Protein AF-A0A530HCX0-F1 (afdb_monomer)

pLDDT: mean 78.07, std 17.29, range [39.12, 97.25]

Radius of gyration: 16.37 Å; Cα contacts (8 Å, |Δi|>4): 248; chains: 1; bounding box: 37×38×44 Å

Structure (mmCIF, N/CA/C/O backbone):
data_AF-A0A530HCX0-F1
#
_entry.id   AF-A0A530HCX0-F1
#
loop_
_atom_site.group_PDB
_atom_site.id
_atom_site.type_symbol
_atom_site.label_atom_id
_atom_site.label_alt_id
_atom_site.label_comp_id
_atom_site.label_asym_id
_atom_site.label_entity_id
_atom_site.label_seq_id
_atom_site.pdbx_PDB_ins_code
_atom_site.Cartn_x
_atom_site.Cartn_y
_atom_site.Cartn_z
_atom_site.occupancy
_atom_site.B_iso_or_equiv
_atom_site.auth_seq_id
_atom_site.auth_comp_id
_atom_site.auth_asym_id
_atom_site.auth_atom_id
_atom_site.pdbx_PDB_model_num
ATOM 1 N N . ALA A 1 1 ? 10.106 23.707 -3.730 1.00 49.25 1 ALA A N 1
ATOM 2 C CA . ALA A 1 1 ? 10.217 22.862 -2.523 1.00 49.25 1 ALA A CA 1
ATOM 3 C C . ALA A 1 1 ? 10.188 21.413 -2.983 1.00 49.25 1 ALA A C 1
ATOM 5 O O . ALA A 1 1 ? 9.459 21.145 -3.930 1.00 49.25 1 ALA A O 1
ATOM 6 N N . ASN A 1 2 ? 11.000 20.529 -2.398 1.00 67.69 2 ASN A N 1
ATOM 7 C CA . ASN A 1 2 ? 10.984 19.104 -2.742 1.00 67.69 2 ASN A CA 1
ATOM 8 C C . ASN A 1 2 ? 9.562 18.544 -2.501 1.00 67.69 2 ASN A C 1
ATOM 10 O O . ASN A 1 2 ? 8.967 18.855 -1.467 1.00 67.69 2 ASN A O 1
ATOM 14 N N . VAL A 1 3 ? 8.990 17.801 -3.454 1.00 61.84 3 VAL A N 1
ATOM 15 C CA . VAL A 1 3 ? 7.607 17.271 -3.373 1.00 61.84 3 VAL A CA 1
ATOM 16 C C . VAL A 1 3 ? 7.443 16.390 -2.131 1.00 61.84 3 VAL A C 1
ATOM 18 O O . VAL A 1 3 ? 6.447 16.489 -1.414 1.00 61.84 3 VAL A O 1
ATOM 21 N N . GLU A 1 4 ? 8.477 15.616 -1.808 1.00 63.97 4 GLU A N 1
ATOM 22 C CA . GLU A 1 4 ? 8.554 14.781 -0.605 1.00 63.97 4 GLU A CA 1
ATOM 23 C C . GLU A 1 4 ? 8.419 15.609 0.680 1.00 63.97 4 GLU A C 1
ATOM 25 O O . GLU A 1 4 ? 7.668 15.254 1.587 1.00 63.97 4 GLU A O 1
ATOM 30 N N . GLU A 1 5 ? 9.068 16.776 0.732 1.00 67.75 5 GLU A N 1
ATOM 31 C CA . GLU A 1 5 ? 9.008 17.680 1.882 1.00 67.75 5 GLU A CA 1
ATOM 32 C C . GLU A 1 5 ? 7.613 18.306 2.038 1.00 67.75 5 GLU A C 1
ATOM 34 O O . GLU A 1 5 ? 7.110 18.449 3.152 1.00 67.75 5 GLU A O 1
ATOM 39 N N . GLN A 1 6 ? 6.929 18.614 0.932 1.00 70.06 6 GLN A N 1
ATOM 40 C CA . GLN A 1 6 ? 5.544 19.096 0.981 1.00 70.06 6 GLN A CA 1
ATOM 41 C C . GLN A 1 6 ? 4.573 18.013 1.473 1.00 70.06 6 GLN A C 1
ATOM 43 O O . GLN A 1 6 ? 3.689 18.304 2.285 1.00 70.06 6 GLN A O 1
ATOM 48 N N . HIS A 1 7 ? 4.736 16.765 1.022 1.00 69.88 7 HIS A N 1
ATOM 49 C CA . HIS A 1 7 ? 3.947 15.632 1.512 1.00 69.88 7 HIS A CA 1
ATOM 50 C C . HIS A 1 7 ? 4.191 15.383 2.998 1.00 69.88 7 HIS A C 1
ATOM 52 O O . HIS A 1 7 ? 3.233 15.298 3.767 1.00 69.88 7 HIS A O 1
ATOM 58 N N . ARG A 1 8 ? 5.454 15.395 3.431 1.00 70.31 8 ARG A N 1
ATOM 59 C CA . ARG A 1 8 ? 5.840 15.285 4.840 1.00 70.31 8 ARG A CA 1
ATOM 60 C C . ARG A 1 8 ? 5.142 16.332 5.702 1.00 70.31 8 ARG A C 1
ATOM 62 O O . ARG A 1 8 ? 4.542 15.990 6.719 1.00 70.31 8 ARG A O 1
ATOM 69 N N . GLN A 1 9 ? 5.182 17.598 5.290 1.00 71.62 9 GLN A N 1
ATOM 70 C CA . GLN A 1 9 ? 4.561 18.695 6.032 1.00 71.62 9 GLN A CA 1
ATOM 71 C C . GLN A 1 9 ? 3.038 18.553 6.103 1.00 71.62 9 GLN A C 1
ATOM 73 O O . GLN A 1 9 ? 2.461 18.720 7.178 1.00 71.62 9 GLN A O 1
ATOM 78 N N . ARG A 1 10 ? 2.377 18.176 5.001 1.00 75.88 10 ARG A N 1
ATOM 79 C CA . ARG A 1 10 ? 0.920 17.941 4.982 1.00 75.88 10 ARG A CA 1
ATOM 80 C C . ARG A 1 10 ? 0.523 16.771 5.877 1.00 75.88 10 ARG A C 1
ATOM 82 O O . ARG A 1 10 ? -0.413 16.906 6.665 1.00 75.88 10 ARG A O 1
ATOM 89 N N . CYS A 1 11 ? 1.248 15.659 5.807 1.00 75.19 11 CYS A N 1
ATOM 90 C CA . CYS A 1 11 ? 1.039 14.499 6.668 1.00 75.19 11 CYS A CA 1
ATOM 91 C C . CYS A 1 11 ? 1.273 14.852 8.143 1.00 75.19 11 CYS A C 1
ATOM 93 O O . CYS A 1 11 ? 0.446 14.526 8.993 1.00 75.19 11 CYS A O 1
ATOM 95 N N . ALA A 1 12 ? 2.343 15.587 8.450 1.00 70.69 12 ALA A N 1
ATOM 96 C CA . ALA A 1 12 ? 2.625 16.049 9.802 1.00 70.69 12 ALA A CA 1
ATOM 97 C C . ALA A 1 12 ? 1.511 16.956 10.337 1.00 70.69 12 ALA A C 1
ATOM 99 O O . ALA A 1 12 ? 1.088 16.770 11.468 1.00 70.69 12 ALA A O 1
ATOM 100 N N . VAL A 1 13 ? 0.992 17.901 9.551 1.00 73.38 13 VAL A N 1
ATOM 101 C CA . VAL A 1 13 ? -0.110 18.779 9.986 1.00 73.38 13 VAL A CA 1
ATOM 102 C C . VAL A 1 13 ? -1.413 17.997 10.172 1.00 73.38 13 VAL A C 1
ATOM 104 O O . VAL A 1 13 ? -2.098 18.183 11.174 1.00 73.38 13 VAL A O 1
ATOM 107 N N . THR A 1 14 ? -1.734 17.096 9.244 1.00 78.81 14 THR A N 1
ATOM 108 C CA . THR A 1 14 ? -3.004 16.350 9.243 1.00 78.81 14 THR A CA 1
ATOM 109 C C . THR A 1 14 ? -3.073 15.335 10.384 1.00 78.81 14 THR A C 1
ATOM 111 O O . THR A 1 14 ? -4.105 15.204 11.039 1.00 78.81 14 THR A O 1
ATOM 114 N N . PHE A 1 15 ? -1.966 14.641 10.659 1.00 78.19 15 PHE A N 1
ATOM 115 C CA . PHE A 1 15 ? -1.935 13.517 11.596 1.00 78.19 15 PHE A CA 1
ATOM 116 C C . PHE A 1 15 ? -1.259 13.838 12.942 1.00 78.19 15 PHE A C 1
ATOM 118 O O . PHE A 1 15 ? -1.178 12.964 13.797 1.00 78.19 15 PHE A O 1
ATOM 125 N N . ARG A 1 16 ? -0.790 15.068 13.218 1.00 66.75 16 ARG A N 1
ATOM 126 C CA . ARG A 1 16 ? -0.025 15.345 14.458 1.00 66.75 16 ARG A CA 1
ATOM 127 C C . ARG A 1 16 ? -0.732 15.191 15.808 1.00 66.75 16 ARG A C 1
ATOM 129 O O . ARG A 1 16 ? 0.003 14.960 16.764 1.00 66.75 16 ARG A O 1
ATOM 136 N N . PRO A 1 17 ? -2.067 15.262 15.980 1.00 73.56 17 PRO A N 1
ATOM 137 C CA . PRO A 1 17 ? -2.630 14.834 17.258 1.00 73.56 17 PRO A CA 1
ATOM 138 C C . PRO A 1 17 ? -2.733 13.301 17.362 1.00 73.56 17 PRO A C 1
ATOM 140 O O . PRO A 1 17 ? -2.887 12.794 18.470 1.00 73.56 17 PRO A O 1
ATOM 143 N N . ARG A 1 18 ? -2.690 12.563 16.238 1.00 84.00 18 ARG A N 1
ATOM 144 C CA . ARG A 1 18 ? -2.876 11.102 16.161 1.00 84.00 18 ARG A CA 1
ATOM 145 C C . ARG A 1 18 ? -2.138 10.519 14.941 1.00 84.00 18 ARG A C 1
ATOM 147 O O . ARG A 1 18 ? -2.745 10.442 13.869 1.00 84.00 18 ARG A O 1
ATOM 154 N N . PRO A 1 19 ? -0.851 10.145 15.068 1.00 86.75 19 PRO A N 1
ATOM 155 C CA . PRO A 1 19 ? -0.130 9.528 13.962 1.00 86.75 19 PRO A CA 1
ATOM 156 C C . PRO A 1 19 ? -0.791 8.194 13.566 1.00 86.75 19 PRO A C 1
ATOM 158 O O . PRO A 1 19 ? -1.436 7.561 14.411 1.00 86.75 19 PRO A O 1
ATOM 161 N N . PRO A 1 20 ? -0.642 7.750 12.306 1.00 90.00 20 PRO A N 1
ATOM 162 C CA . PRO A 1 20 ? -1.063 6.414 11.898 1.00 90.00 20 PRO A CA 1
ATOM 163 C C . PRO A 1 20 ? -0.375 5.334 12.741 1.00 90.00 20 PRO A C 1
ATOM 165 O O . PRO A 1 20 ? 0.718 5.548 13.257 1.00 90.00 20 PRO A O 1
ATOM 168 N N . SER A 1 21 ? -0.997 4.162 12.861 1.00 92.62 21 SER A N 1
ATOM 169 C CA . SER A 1 21 ? -0.410 2.992 13.536 1.00 92.62 21 SER A CA 1
ATOM 170 C C . SER A 1 21 ? 0.290 2.023 12.577 1.00 92.62 21 SER A C 1
ATOM 172 O O . SER A 1 21 ? 1.045 1.158 13.019 1.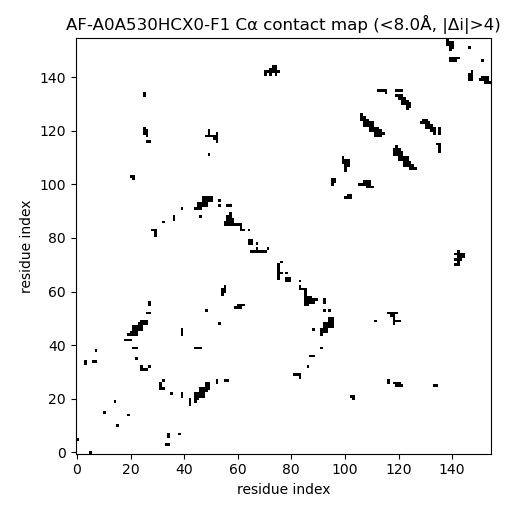00 92.62 21 SER A O 1
ATOM 174 N N . ALA A 1 22 ? 0.016 2.142 11.278 1.00 94.19 22 ALA A N 1
ATOM 175 C CA . ALA A 1 22 ? 0.559 1.322 10.204 1.00 94.19 22 ALA A CA 1
ATOM 176 C C . ALA A 1 22 ? 0.361 2.027 8.856 1.00 94.19 22 ALA A C 1
ATOM 178 O O . ALA A 1 22 ? -0.488 2.913 8.730 1.00 94.19 22 ALA A O 1
ATOM 179 N N . ILE A 1 23 ? 1.108 1.584 7.849 1.00 94.56 23 ILE A N 1
ATOM 180 C CA . ILE A 1 23 ? 0.873 1.910 6.440 1.00 94.56 23 ILE A CA 1
ATOM 181 C C . ILE A 1 23 ? 0.486 0.618 5.719 1.00 94.56 23 ILE A C 1
ATOM 183 O O . ILE A 1 23 ? 1.124 -0.411 5.929 1.00 94.56 23 ILE A O 1
ATOM 187 N N . ILE A 1 24 ? -0.553 0.664 4.884 1.00 95.88 24 ILE A N 1
ATOM 188 C CA . ILE A 1 24 ? -0.974 -0.455 4.032 1.00 95.88 24 ILE A CA 1
ATOM 189 C C . ILE A 1 24 ? -0.715 -0.053 2.582 1.00 95.88 24 ILE A C 1
ATOM 191 O O . ILE A 1 24 ? -1.265 0.948 2.125 1.00 95.88 24 ILE A O 1
ATOM 195 N N . LEU A 1 25 ? 0.122 -0.810 1.877 1.00 94.75 25 LEU A N 1
ATOM 196 C CA . LEU A 1 25 ? 0.391 -0.606 0.457 1.00 94.75 25 LEU A CA 1
ATOM 197 C C . LEU A 1 25 ? -0.574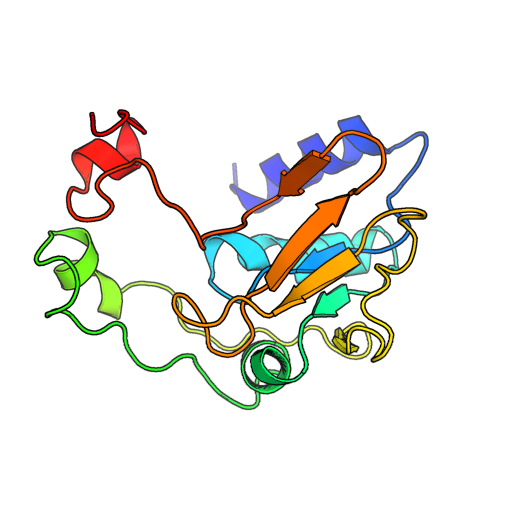 -1.440 -0.383 1.00 94.75 25 LEU A C 1
ATOM 199 O O . LEU A 1 25 ? -0.726 -2.638 -0.143 1.00 94.75 25 LEU A O 1
ATOM 203 N N . THR A 1 26 ? -1.207 -0.804 -1.372 1.00 94.25 26 THR A N 1
ATOM 204 C CA . THR A 1 26 ? -1.984 -1.518 -2.395 1.00 94.25 26 THR A CA 1
ATOM 205 C C . THR A 1 26 ? -1.065 -2.261 -3.357 1.00 94.25 26 THR A C 1
ATOM 207 O O . THR A 1 26 ? -1.374 -3.382 -3.736 1.00 94.25 26 THR A O 1
ATOM 210 N N . HIS A 1 27 ? 0.059 -1.642 -3.720 1.00 92.81 27 HIS A N 1
ATOM 211 C CA . HIS A 1 27 ? 1.145 -2.200 -4.524 1.00 92.81 27 HIS A CA 1
ATOM 212 C C . HIS A 1 27 ? 2.403 -1.314 -4.395 1.00 92.81 27 HIS A C 1
ATOM 214 O O . HIS A 1 27 ? 2.372 -0.289 -3.705 1.00 92.81 27 HIS A O 1
ATOM 220 N N . GLY A 1 28 ? 3.510 -1.719 -5.019 1.00 87.19 28 GLY A N 1
ATOM 221 C CA . GLY A 1 28 ? 4.829 -1.092 -4.888 1.00 87.19 28 GLY A CA 1
ATOM 222 C C . GLY A 1 28 ? 5.278 -0.137 -6.005 1.00 87.19 28 GLY A C 1
ATOM 223 O O . GLY A 1 28 ? 6.473 0.149 -6.079 1.00 87.19 28 GLY A O 1
ATOM 224 N N . HIS A 1 29 ? 4.394 0.366 -6.876 1.00 85.38 29 HIS A N 1
ATOM 225 C CA . HIS A 1 29 ? 4.799 1.342 -7.903 1.00 85.38 29 HIS A CA 1
ATOM 226 C C . HIS A 1 29 ? 5.184 2.701 -7.309 1.00 85.38 29 HIS A C 1
ATOM 228 O O . HIS A 1 29 ? 4.711 3.091 -6.241 1.00 85.38 29 HIS A O 1
ATOM 234 N N . PHE A 1 30 ? 6.061 3.423 -8.016 1.00 77.19 30 PHE A N 1
ATOM 235 C CA . PHE A 1 30 ? 6.794 4.605 -7.540 1.00 77.19 30 PHE A CA 1
ATOM 236 C C . PHE A 1 30 ? 5.917 5.709 -6.929 1.00 77.19 30 PHE A C 1
ATOM 238 O O . PHE A 1 30 ? 6.316 6.358 -5.960 1.00 77.19 30 PHE A O 1
ATOM 245 N N . ASP A 1 31 ? 4.724 5.919 -7.465 1.00 76.25 31 ASP A N 1
ATOM 246 C CA . ASP A 1 31 ? 3.745 6.908 -7.021 1.00 76.25 31 ASP A CA 1
ATOM 247 C C . ASP A 1 31 ? 3.015 6.499 -5.728 1.00 76.25 31 ASP A C 1
ATOM 249 O O . ASP A 1 31 ? 2.526 7.362 -4.997 1.00 76.25 31 ASP A O 1
ATOM 253 N N . HIS A 1 32 ? 3.055 5.212 -5.370 1.00 80.12 32 HIS A N 1
ATOM 254 C CA . HIS A 1 32 ? 2.551 4.668 -4.105 1.00 80.12 32 HIS A CA 1
ATOM 255 C C . HIS A 1 32 ? 3.633 4.547 -3.025 1.00 80.12 32 HIS A C 1
ATOM 257 O O . HIS A 1 32 ? 3.329 4.598 -1.829 1.00 80.12 32 HIS A O 1
ATOM 263 N N . VAL A 1 33 ? 4.901 4.411 -3.419 1.00 82.88 33 VAL A N 1
ATOM 264 C CA . VAL A 1 33 ? 6.011 4.151 -2.485 1.00 82.88 33 VAL A CA 1
ATOM 265 C C . VAL A 1 33 ? 6.963 5.331 -2.282 1.00 82.88 33 VAL A C 1
ATOM 267 O O . VAL A 1 33 ? 7.747 5.312 -1.333 1.00 82.88 33 VAL A O 1
ATOM 270 N N . GLY A 1 34 ? 6.875 6.385 -3.100 1.00 77.94 34 GLY A N 1
ATOM 271 C CA . GLY A 1 34 ? 7.865 7.470 -3.145 1.00 77.94 34 GLY A CA 1
ATOM 272 C C . GLY A 1 34 ? 8.185 8.131 -1.797 1.00 77.94 34 GLY A C 1
ATOM 273 O O . GLY A 1 34 ? 9.334 8.459 -1.534 1.00 77.94 34 GLY A O 1
ATOM 274 N N . THR A 1 35 ? 7.209 8.272 -0.895 1.00 82.50 35 THR A N 1
ATOM 275 C CA . THR A 1 35 ? 7.423 8.851 0.451 1.00 82.50 35 THR A CA 1
ATOM 276 C C . THR A 1 35 ? 7.299 7.834 1.585 1.00 82.50 35 THR A C 1
ATOM 278 O O . THR A 1 35 ? 7.430 8.189 2.761 1.00 82.50 35 THR A O 1
ATOM 281 N N . VAL A 1 36 ? 7.044 6.561 1.271 1.00 88.38 36 VAL A N 1
ATOM 282 C CA . VAL A 1 36 ? 6.588 5.588 2.268 1.00 88.38 36 VAL A CA 1
ATOM 283 C C . VAL A 1 36 ? 7.663 5.284 3.311 1.00 88.38 36 VAL A C 1
ATOM 285 O O . VAL A 1 36 ? 7.363 5.251 4.504 1.00 88.38 36 VAL A O 1
ATOM 288 N N . LEU A 1 37 ? 8.927 5.145 2.892 1.00 87.06 37 LEU A N 1
ATOM 289 C CA . LEU A 1 37 ? 10.051 4.859 3.787 1.00 87.06 37 LEU A CA 1
ATOM 290 C C . LEU A 1 37 ? 10.253 5.981 4.808 1.00 87.06 37 LEU A C 1
ATOM 292 O O . LEU A 1 37 ? 10.461 5.739 5.998 1.00 87.06 37 LEU A O 1
ATOM 296 N N . GLU A 1 38 ? 10.190 7.225 4.346 1.00 85.44 38 GLU A N 1
ATOM 297 C CA . GLU A 1 38 ? 10.386 8.381 5.206 1.00 85.44 38 GLU A CA 1
ATOM 298 C C . GLU A 1 38 ? 9.241 8.558 6.204 1.00 85.44 38 GLU A C 1
ATOM 300 O O . GLU A 1 38 ? 9.486 8.851 7.375 1.00 85.44 38 GLU A O 1
ATOM 305 N N . LEU A 1 39 ? 7.997 8.364 5.756 1.00 87.94 39 LEU A N 1
ATOM 306 C CA . LEU A 1 39 ? 6.814 8.423 6.612 1.00 87.94 39 LEU A CA 1
ATOM 307 C C . LEU A 1 39 ? 6.816 7.288 7.644 1.00 87.94 39 LEU A C 1
ATOM 309 O O . LEU A 1 39 ? 6.564 7.530 8.826 1.00 87.94 39 LEU A O 1
ATOM 313 N N . ALA A 1 40 ? 7.182 6.072 7.231 1.00 90.38 40 ALA A N 1
ATOM 314 C CA . ALA A 1 40 ? 7.312 4.925 8.124 1.00 90.38 40 ALA A CA 1
ATOM 315 C C . ALA A 1 40 ? 8.384 5.153 9.202 1.00 90.38 40 ALA A C 1
ATOM 317 O O . ALA A 1 40 ? 8.163 4.814 10.364 1.00 90.38 40 ALA A O 1
ATOM 318 N N . LYS A 1 41 ? 9.518 5.775 8.845 1.00 89.31 41 LYS A N 1
ATOM 319 C CA . LYS A 1 41 ? 10.565 6.190 9.797 1.00 89.31 41 LYS A CA 1
ATOM 320 C C . LYS A 1 41 ? 10.094 7.310 10.721 1.00 89.31 41 LYS A C 1
ATOM 322 O O . LYS A 1 41 ? 10.354 7.254 11.917 1.00 89.31 41 LYS A O 1
ATOM 327 N N . MET A 1 42 ? 9.400 8.311 10.181 1.00 87.69 42 MET A N 1
ATOM 328 C CA . MET A 1 42 ? 8.892 9.449 10.949 1.00 87.69 42 MET A CA 1
ATOM 329 C C . MET A 1 42 ? 7.914 9.023 12.045 1.00 87.69 42 MET A C 1
ATOM 331 O O . MET A 1 42 ? 7.974 9.555 13.152 1.00 87.69 42 MET A O 1
ATOM 335 N N . TRP A 1 43 ? 6.991 8.118 11.724 1.00 89.56 43 TRP A N 1
ATOM 336 C CA . TRP A 1 43 ? 5.964 7.661 12.662 1.00 89.56 43 TRP A CA 1
ATOM 337 C C . TRP A 1 43 ? 6.350 6.398 13.428 1.00 89.56 43 TRP A C 1
ATOM 339 O O . TRP A 1 43 ? 5.614 5.997 14.322 1.00 89.56 43 TRP A O 1
ATOM 349 N N . ASP A 1 44 ? 7.492 5.801 13.097 1.00 91.44 44 ASP A N 1
ATOM 350 C CA . ASP A 1 44 ? 7.956 4.524 13.630 1.00 91.44 44 ASP A CA 1
ATOM 351 C C . ASP A 1 44 ? 6.912 3.396 13.503 1.00 91.44 44 ASP A C 1
ATOM 353 O O . ASP A 1 44 ? 6.583 2.694 14.457 1.00 91.44 44 ASP A O 1
ATOM 357 N N . VAL A 1 45 ? 6.370 3.223 12.295 1.00 93.44 45 VAL A N 1
ATOM 358 C CA . VAL A 1 45 ? 5.277 2.275 12.017 1.00 93.44 45 VAL A CA 1
ATOM 359 C C . VAL A 1 45 ? 5.687 1.156 11.060 1.00 93.44 45 VAL A C 1
ATOM 361 O O . VAL A 1 45 ? 6.616 1.335 10.264 1.00 93.44 45 VAL A O 1
ATOM 364 N N . PRO A 1 46 ? 5.008 -0.007 11.113 1.00 95.75 46 PRO A N 1
ATOM 365 C CA . PRO A 1 46 ? 5.151 -1.050 10.105 1.00 95.75 46 PRO A CA 1
ATOM 366 C C . PRO A 1 46 ? 4.481 -0.664 8.780 1.00 95.75 46 PRO A C 1
ATOM 368 O O . PRO A 1 46 ? 3.467 0.042 8.760 1.00 95.75 46 PRO A O 1
ATOM 371 N N . VAL A 1 47 ? 5.011 -1.214 7.689 1.00 96.06 47 VAL A N 1
ATOM 372 C CA . VAL A 1 47 ? 4.413 -1.165 6.352 1.00 96.06 47 VAL A CA 1
ATOM 373 C C . VAL A 1 47 ? 3.953 -2.569 5.982 1.00 96.06 47 VAL A C 1
ATOM 375 O O . VAL A 1 47 ? 4.752 -3.502 5.998 1.00 96.06 47 VAL A O 1
ATOM 378 N N . TYR A 1 48 ? 2.673 -2.733 5.667 1.00 96.88 48 TYR A N 1
ATOM 379 C CA . TYR A 1 48 ? 2.115 -4.004 5.223 1.00 96.88 48 TYR A CA 1
ATOM 380 C C . TYR A 1 48 ? 1.922 -4.009 3.712 1.00 96.88 48 TYR A C 1
ATOM 382 O O . TYR A 1 48 ? 1.343 -3.074 3.161 1.00 96.88 48 TYR A O 1
ATOM 390 N N . ALA A 1 49 ? 2.355 -5.090 3.072 1.00 96.25 49 ALA A N 1
ATOM 391 C CA . ALA A 1 49 ? 2.149 -5.340 1.650 1.00 96.25 49 ALA A CA 1
ATOM 392 C C . ALA A 1 49 ? 1.818 -6.818 1.410 1.00 96.25 49 ALA A C 1
ATOM 394 O O . ALA A 1 49 ? 2.077 -7.678 2.266 1.00 96.25 49 ALA A O 1
ATOM 395 N N . HIS A 1 50 ? 1.244 -7.116 0.247 1.00 96.12 50 HIS A N 1
ATOM 396 C CA . HIS A 1 50 ? 1.055 -8.495 -0.188 1.00 96.12 50 HIS A CA 1
ATOM 397 C C . HIS A 1 50 ? 2.419 -9.193 -0.337 1.00 96.12 50 HIS A C 1
ATOM 399 O O . HIS A 1 50 ? 3.361 -8.549 -0.798 1.00 96.12 50 HIS A O 1
ATOM 405 N N . PRO A 1 51 ? 2.560 -10.483 0.027 1.00 94.25 51 PRO A N 1
ATOM 406 C CA . PRO A 1 51 ? 3.831 -11.202 -0.095 1.00 94.25 51 PRO A CA 1
ATOM 407 C C . PRO A 1 51 ? 4.462 -11.139 -1.492 1.00 94.25 51 PRO A C 1
ATOM 409 O O . PRO A 1 51 ? 5.675 -11.015 -1.599 1.00 94.25 51 PRO A O 1
ATOM 412 N N . ASP A 1 52 ? 3.646 -11.151 -2.547 1.00 93.44 52 ASP A N 1
ATOM 413 C CA . ASP A 1 52 ? 4.138 -11.079 -3.932 1.00 93.44 52 ASP A CA 1
ATOM 414 C C . ASP A 1 52 ? 4.728 -9.704 -4.302 1.00 93.44 52 ASP A C 1
ATOM 416 O O . ASP A 1 52 ? 5.445 -9.600 -5.291 1.00 93.44 52 ASP A O 1
ATOM 420 N N . GLU A 1 53 ? 4.480 -8.660 -3.501 1.00 92.12 53 GLU A N 1
ATOM 421 C CA . GLU A 1 53 ? 5.103 -7.339 -3.673 1.00 92.12 53 GLU A CA 1
ATOM 422 C C . GLU A 1 53 ? 6.446 -7.221 -2.938 1.00 92.12 53 GLU A C 1
ATOM 424 O O . GLU A 1 53 ? 7.201 -6.284 -3.186 1.00 92.12 53 GLU A O 1
ATOM 429 N N . HIS A 1 54 ? 6.755 -8.140 -2.011 1.00 92.50 54 HIS A N 1
ATOM 430 C CA . HIS A 1 54 ? 7.943 -8.034 -1.153 1.00 92.50 54 HIS A CA 1
ATOM 431 C C . HIS A 1 54 ? 9.244 -7.913 -1.936 1.00 92.50 54 HIS A C 1
ATOM 433 O O . HIS A 1 54 ? 10.008 -7.019 -1.580 1.00 92.50 54 HIS A O 1
ATOM 439 N N . PRO A 1 55 ? 9.472 -8.682 -3.021 1.00 89.88 55 PRO A N 1
ATOM 440 C CA . PRO A 1 55 ? 10.716 -8.569 -3.767 1.00 89.88 55 PRO A CA 1
ATOM 441 C C . PRO A 1 55 ? 10.999 -7.158 -4.300 1.00 89.88 55 PRO A C 1
ATOM 443 O O . PRO A 1 55 ? 12.149 -6.770 -4.477 1.00 89.88 55 PRO A O 1
ATOM 446 N N . TYR A 1 56 ? 9.951 -6.370 -4.550 1.00 87.50 56 TYR A N 1
ATOM 447 C CA . TYR A 1 56 ? 10.061 -5.004 -5.066 1.00 87.50 56 TYR A CA 1
ATOM 448 C C . TYR A 1 56 ? 10.208 -3.946 -3.960 1.00 87.50 56 TYR A C 1
ATOM 450 O O . TYR A 1 56 ? 10.545 -2.794 -4.237 1.00 87.50 56 TYR A O 1
ATOM 458 N N . LEU A 1 57 ? 9.947 -4.337 -2.710 1.00 88.12 57 LEU A N 1
ATOM 459 C CA . LEU A 1 57 ? 9.891 -3.475 -1.525 1.00 88.12 57 LEU A CA 1
ATOM 460 C C . LEU A 1 57 ? 11.005 -3.760 -0.501 1.00 88.12 57 LEU A C 1
ATOM 462 O O . LEU A 1 57 ? 11.168 -2.995 0.452 1.00 88.12 57 LEU A O 1
ATOM 466 N N . ASP A 1 58 ? 11.741 -4.860 -0.668 1.00 88.12 58 ASP A N 1
ATOM 467 C CA . ASP A 1 58 ? 12.944 -5.224 0.096 1.00 88.12 58 ASP A CA 1
ATOM 468 C C . ASP A 1 58 ? 14.241 -5.057 -0.722 1.00 88.12 58 ASP A C 1
ATOM 470 O O . ASP A 1 58 ? 15.334 -5.414 -0.283 1.00 88.12 58 ASP A O 1
ATOM 474 N N . GLY A 1 59 ? 14.106 -4.525 -1.935 1.00 80.12 59 GLY A N 1
ATOM 475 C CA . GLY A 1 59 ? 15.184 -4.284 -2.878 1.00 80.12 59 GLY A CA 1
ATOM 476 C C . GLY A 1 59 ? 15.809 -5.519 -3.527 1.00 80.12 59 GLY A C 1
ATOM 477 O O . GLY A 1 59 ? 16.859 -5.394 -4.163 1.00 80.12 59 GLY A O 1
ATOM 478 N N . THR A 1 60 ? 15.188 -6.696 -3.418 1.00 81.81 60 THR A N 1
ATOM 479 C CA . THR A 1 60 ? 15.687 -7.925 -4.060 1.00 81.81 60 THR A CA 1
ATOM 480 C C . THR A 1 60 ? 15.387 -7.998 -5.560 1.00 81.81 60 THR A C 1
ATOM 482 O O . THR A 1 60 ? 16.102 -8.689 -6.290 1.00 81.81 60 THR A O 1
ATOM 485 N N . ALA A 1 61 ? 14.379 -7.271 -6.044 1.00 78.44 61 ALA A N 1
ATOM 486 C CA . ALA A 1 61 ? 13.985 -7.200 -7.445 1.00 78.44 61 ALA A CA 1
ATOM 487 C C . ALA A 1 61 ? 13.468 -5.804 -7.834 1.00 78.44 61 ALA A C 1
ATOM 489 O O . ALA A 1 61 ? 12.967 -5.040 -7.015 1.00 78.44 61 ALA A O 1
ATOM 490 N N . SER A 1 62 ? 13.543 -5.492 -9.127 1.00 77.44 62 SER A N 1
ATOM 491 C CA . SER A 1 62 ? 12.787 -4.392 -9.737 1.00 77.44 62 SER A CA 1
ATOM 492 C C . SER A 1 62 ? 11.524 -4.944 -10.393 1.00 77.44 62 SER A C 1
ATOM 494 O O . SER A 1 62 ? 11.517 -6.098 -10.836 1.00 77.44 62 SER A O 1
ATOM 496 N N . TYR A 1 63 ? 10.475 -4.122 -10.503 1.00 74.50 63 TYR A N 1
ATOM 497 C CA . TYR A 1 63 ? 9.337 -4.457 -11.363 1.00 74.50 63 TYR A CA 1
ATOM 498 C C . TYR A 1 63 ? 9.823 -4.751 -12.788 1.00 74.50 63 TYR A C 1
ATOM 500 O O . TYR A 1 63 ? 10.810 -4.147 -13.233 1.00 74.50 63 TYR A O 1
ATOM 508 N N . PRO A 1 64 ? 9.165 -5.678 -13.512 1.00 68.50 64 PRO A N 1
ATOM 509 C CA . PRO A 1 64 ? 9.448 -5.860 -14.926 1.00 68.50 64 PRO A CA 1
ATOM 510 C C . PRO A 1 64 ? 9.291 -4.519 -15.654 1.00 68.50 64 PRO A C 1
ATOM 512 O O . PRO A 1 64 ? 8.461 -3.699 -15.248 1.00 68.50 64 PRO A O 1
ATOM 515 N N . PRO A 1 65 ? 10.088 -4.275 -16.709 1.00 61.28 65 PRO A N 1
ATOM 516 C CA . PRO A 1 65 ? 9.952 -3.055 -17.478 1.00 61.28 65 PRO A CA 1
ATOM 517 C C . PRO A 1 65 ? 8.502 -2.943 -17.970 1.00 61.28 65 PRO A C 1
ATOM 519 O O . PRO A 1 65 ? 7.942 -3.951 -18.416 1.00 61.28 65 PRO A O 1
ATOM 522 N N . PRO A 1 66 ? 7.900 -1.749 -17.878 1.00 60.88 66 PRO A N 1
ATOM 523 C CA . PRO A 1 66 ? 6.555 -1.525 -18.375 1.00 60.88 66 PRO A CA 1
ATOM 524 C C . PRO A 1 66 ? 6.491 -1.936 -19.847 1.00 60.88 66 PRO A C 1
ATOM 526 O O . PRO A 1 66 ? 7.391 -1.609 -20.623 1.00 60.88 66 PRO A O 1
ATOM 529 N N . ASP A 1 67 ? 5.461 -2.694 -20.221 1.00 59.50 67 ASP A N 1
ATOM 530 C CA . ASP A 1 67 ? 5.285 -3.125 -21.602 1.00 59.50 67 ASP A CA 1
ATOM 531 C C . ASP A 1 67 ? 4.790 -1.930 -22.438 1.00 59.50 67 ASP A C 1
ATOM 533 O O . ASP A 1 67 ? 3.655 -1.488 -22.245 1.00 59.50 67 ASP A O 1
ATOM 537 N N . PRO A 1 68 ? 5.596 -1.395 -23.376 1.00 53.34 68 PRO A N 1
ATOM 538 C CA . PRO A 1 68 ? 5.203 -0.244 -24.185 1.00 53.34 68 PRO A CA 1
ATOM 539 C C . PRO A 1 68 ? 4.032 -0.547 -25.137 1.00 53.34 68 PRO A C 1
ATOM 541 O O . PRO A 1 68 ? 3.499 0.372 -25.759 1.00 53.34 68 PRO A O 1
ATOM 544 N N . TRP A 1 69 ? 3.642 -1.817 -25.280 1.00 55.56 69 TRP A N 1
ATOM 545 C CA . TRP A 1 69 ? 2.506 -2.249 -26.092 1.00 55.56 69 TRP A CA 1
ATOM 546 C C . TRP A 1 69 ? 1.186 -2.289 -25.314 1.00 55.56 69 TRP A C 1
ATOM 548 O O . TRP A 1 69 ? 0.124 -2.388 -25.933 1.00 55.56 69 TRP A O 1
ATOM 558 N N . VAL A 1 70 ? 1.228 -2.180 -23.984 1.00 51.25 70 VAL A N 1
ATOM 559 C CA . VAL A 1 70 ? 0.036 -2.028 -23.145 1.00 51.25 70 VAL A CA 1
ATOM 560 C C . VAL A 1 70 ? -0.319 -0.540 -23.108 1.00 51.25 70 VAL A C 1
ATOM 562 O O . VAL A 1 70 ? 0.487 0.285 -22.689 1.00 51.25 70 VAL A O 1
ATOM 565 N N . GLY A 1 71 ? -1.500 -0.189 -23.624 1.00 52.00 71 GLY A N 1
ATOM 566 C CA . GLY A 1 71 ? -2.048 1.171 -23.553 1.00 52.00 71 GLY A CA 1
ATOM 567 C C . GLY A 1 71 ? -1.697 2.121 -24.716 1.00 52.00 71 GLY A C 1
ATOM 568 O O . GLY A 1 71 ? -2.492 2.985 -25.078 1.00 52.00 71 GLY A O 1
ATOM 569 N N . GLY A 1 72 ? -0.573 1.911 -25.418 1.00 48.81 72 GLY A N 1
ATOM 570 C CA . GLY A 1 72 ? -0.268 2.585 -26.699 1.00 48.81 72 GLY A CA 1
ATOM 571 C C . GLY A 1 72 ? -0.026 4.103 -26.621 1.00 48.81 72 GLY A C 1
ATOM 572 O O . GLY A 1 72 ? -0.003 4.782 -27.651 1.00 48.81 72 GLY A O 1
ATOM 573 N N . GLY A 1 73 ? 0.152 4.635 -25.411 1.00 56.28 73 GLY A N 1
ATOM 574 C CA . GLY A 1 73 ? 0.253 6.059 -25.122 1.00 56.28 73 GLY A CA 1
ATOM 575 C C . GLY A 1 73 ? 1.660 6.643 -24.960 1.00 56.28 73 GLY A C 1
ATOM 576 O O . GLY A 1 73 ? 2.669 5.943 -24.878 1.00 56.28 73 GLY A O 1
ATOM 577 N N . LEU A 1 74 ? 1.736 7.971 -24.834 1.00 55.69 74 LEU A N 1
ATOM 578 C CA . LEU A 1 74 ? 2.975 8.703 -24.547 1.00 55.69 74 LEU A CA 1
ATOM 579 C C . LEU A 1 74 ? 3.584 8.299 -23.192 1.00 55.69 74 LEU A C 1
ATOM 581 O O . LEU A 1 74 ? 4.806 8.282 -23.064 1.00 55.69 74 LEU A O 1
ATOM 585 N N . MET A 1 75 ? 2.767 7.943 -22.194 1.00 53.00 75 MET A N 1
ATOM 586 C CA . MET A 1 75 ? 3.287 7.414 -20.925 1.00 53.00 75 MET A CA 1
ATOM 587 C C . MET A 1 75 ? 3.881 6.016 -21.086 1.00 53.00 75 MET A C 1
ATOM 589 O O . MET A 1 75 ? 4.964 5.783 -20.563 1.00 53.00 75 MET A O 1
ATOM 593 N N . ALA A 1 76 ? 3.257 5.127 -21.869 1.00 57.66 76 ALA A N 1
ATOM 594 C CA . ALA A 1 76 ? 3.819 3.812 -22.187 1.00 57.66 76 ALA A CA 1
ATOM 595 C C . ALA A 1 76 ? 5.185 3.936 -22.896 1.00 57.66 76 ALA A C 1
ATOM 597 O O . ALA A 1 76 ? 6.117 3.194 -22.585 1.00 57.66 76 ALA A O 1
ATOM 598 N N . LEU A 1 77 ? 5.351 4.940 -23.769 1.00 58.59 77 LEU A N 1
ATOM 599 C CA . LEU A 1 77 ? 6.628 5.247 -24.428 1.00 58.59 77 LEU A CA 1
ATOM 600 C C . LEU A 1 77 ? 7.691 5.818 -23.470 1.00 58.59 77 LEU A C 1
ATOM 602 O O . LEU A 1 77 ? 8.875 5.513 -23.611 1.00 58.59 77 LEU A O 1
ATOM 606 N N . LEU A 1 78 ? 7.286 6.664 -22.518 1.00 60.78 78 LEU A N 1
ATOM 607 C CA . LEU A 1 78 ? 8.182 7.281 -21.528 1.00 60.78 78 LEU A CA 1
ATOM 608 C C . LEU A 1 78 ? 8.440 6.393 -20.306 1.00 60.78 78 LEU A C 1
ATOM 610 O O . LEU A 1 78 ? 9.305 6.709 -19.491 1.00 60.78 78 LEU A O 1
ATOM 614 N N . SER A 1 79 ? 7.733 5.275 -20.207 1.00 57.22 79 SER A N 1
ATOM 615 C CA . SER A 1 79 ? 7.778 4.334 -19.096 1.00 57.22 79 SER A CA 1
ATOM 616 C C . SER A 1 79 ? 9.186 3.822 -18.719 1.00 57.22 79 SER A C 1
ATOM 618 O O . SER A 1 79 ? 9.432 3.661 -17.522 1.00 57.22 79 SER A O 1
ATOM 620 N N . PRO A 1 80 ? 10.179 3.698 -19.636 1.00 59.72 80 PRO A N 1
ATOM 621 C CA . PRO A 1 80 ? 11.559 3.358 -19.261 1.00 59.72 80 PRO A CA 1
ATOM 622 C C . PRO A 1 80 ? 12.292 4.445 -18.457 1.00 59.72 80 PRO A C 1
ATOM 624 O O . PRO A 1 80 ? 13.378 4.193 -17.937 1.00 59.72 80 PRO A O 1
ATOM 627 N N . LEU A 1 81 ? 11.750 5.666 -18.395 1.00 62.25 81 LEU A N 1
ATOM 628 C CA . LEU A 1 81 ? 12.300 6.780 -17.617 1.00 62.25 81 LEU A CA 1
ATOM 629 C C . LEU A 1 81 ? 11.727 6.843 -16.199 1.00 62.25 81 LEU A C 1
ATOM 631 O O . LEU A 1 81 ? 12.228 7.619 -15.382 1.00 62.25 81 LEU A O 1
ATOM 635 N N . PHE A 1 82 ? 10.675 6.073 -15.900 1.00 60.16 82 PHE A N 1
ATOM 636 C CA . PHE A 1 82 ? 10.122 6.036 -14.556 1.00 60.16 82 PHE A CA 1
ATOM 637 C C . PHE A 1 82 ? 11.096 5.340 -13.602 1.00 60.16 82 PHE A C 1
ATOM 639 O O . PHE A 1 82 ? 11.744 4.357 -13.972 1.00 60.16 82 PHE A O 1
ATOM 646 N N . PRO A 1 83 ? 11.244 5.851 -12.369 1.00 57.50 83 PRO A N 1
ATOM 647 C CA . PRO A 1 83 ? 12.120 5.231 -11.394 1.00 57.50 83 PRO A CA 1
ATOM 648 C C . PRO A 1 83 ? 11.567 3.853 -11.006 1.00 57.50 83 PRO A C 1
ATOM 650 O O . PRO A 1 83 ? 10.673 3.737 -10.179 1.00 57.50 83 PRO A O 1
ATOM 653 N N . CYS A 1 84 ? 12.148 2.799 -11.578 1.00 54.00 84 CYS A N 1
ATOM 654 C CA . CYS A 1 84 ? 11.945 1.400 -11.172 1.00 54.00 84 CYS A CA 1
ATOM 655 C C . CYS A 1 84 ? 12.984 0.948 -10.129 1.00 54.00 84 CYS A C 1
ATOM 657 O O . CYS A 1 84 ? 13.238 -0.250 -9.962 1.00 54.00 84 CYS A O 1
ATOM 659 N N . GLY A 1 85 ? 13.662 1.914 -9.501 1.00 53.22 85 GLY A N 1
ATOM 660 C CA . GLY A 1 85 ? 14.703 1.646 -8.523 1.00 53.22 85 GLY A CA 1
ATOM 661 C C . GLY A 1 85 ? 14.125 0.874 -7.334 1.00 53.22 85 GLY A C 1
ATOM 662 O O . GLY A 1 85 ? 13.044 1.233 -6.867 1.00 53.22 85 GLY A O 1
ATOM 663 N N . PRO A 1 86 ? 14.817 -0.169 -6.850 1.00 57.59 86 PRO A N 1
ATOM 664 C CA . PRO A 1 86 ? 14.378 -0.909 -5.678 1.00 57.59 86 PRO A CA 1
ATOM 665 C C . PRO A 1 86 ? 14.224 0.037 -4.488 1.00 57.59 86 PRO A C 1
ATOM 667 O O . PRO A 1 86 ? 15.117 0.842 -4.206 1.00 57.59 86 PRO A O 1
ATOM 670 N N . ILE A 1 87 ? 13.104 -0.075 -3.781 1.00 73.12 87 ILE A N 1
ATOM 671 C CA . ILE A 1 87 ? 12.965 0.519 -2.455 1.00 73.12 87 ILE A CA 1
ATOM 672 C C . ILE A 1 87 ? 13.261 -0.566 -1.440 1.00 73.12 87 ILE A C 1
ATOM 674 O O . ILE A 1 87 ? 12.839 -1.705 -1.602 1.00 73.12 87 ILE A O 1
ATOM 678 N N . ASP A 1 88 ? 13.992 -0.188 -0.401 1.00 81.88 88 ASP A N 1
ATOM 679 C CA . ASP A 1 88 ? 14.225 -1.025 0.763 1.00 81.88 88 ASP A CA 1
ATOM 680 C C . ASP A 1 88 ? 13.481 -0.406 1.947 1.00 81.88 88 ASP A C 1
ATOM 682 O O . ASP A 1 88 ? 13.843 0.657 2.471 1.00 81.88 88 ASP A O 1
ATOM 686 N N . LEU A 1 89 ? 12.381 -1.053 2.326 1.00 85.38 89 LEU A N 1
ATOM 687 C CA . LEU A 1 89 ? 11.579 -0.680 3.487 1.00 85.38 89 LEU A CA 1
ATOM 688 C C . LEU A 1 89 ? 12.180 -1.146 4.818 1.00 85.38 89 LEU A C 1
ATOM 690 O O . LEU A 1 89 ? 11.561 -0.933 5.869 1.00 85.38 89 LEU A O 1
ATOM 694 N N . ASP A 1 90 ? 13.394 -1.700 4.792 1.00 81.75 90 ASP A N 1
ATOM 695 C CA . ASP A 1 90 ? 14.147 -2.167 5.948 1.00 81.75 90 ASP A CA 1
ATOM 696 C C . ASP A 1 90 ? 13.295 -3.176 6.755 1.00 81.75 90 ASP A C 1
ATOM 698 O O . ASP A 1 90 ? 12.346 -3.799 6.272 1.00 81.75 90 ASP A O 1
ATOM 702 N N . THR A 1 91 ? 13.574 -3.320 8.042 1.00 87.44 91 THR A N 1
ATOM 703 C CA . THR A 1 91 ? 12.838 -4.155 9.000 1.00 87.44 91 THR A CA 1
ATOM 704 C C . THR A 1 91 ? 11.363 -3.770 9.213 1.00 87.44 91 THR A C 1
ATOM 706 O O . THR A 1 91 ? 10.672 -4.396 10.025 1.00 87.44 91 THR A O 1
ATOM 709 N N . ARG A 1 92 ? 10.844 -2.743 8.521 1.00 94.06 92 ARG A N 1
ATOM 710 C CA . ARG A 1 92 ? 9.459 -2.261 8.677 1.00 94.06 92 ARG A CA 1
ATOM 711 C C . ARG A 1 92 ? 8.474 -2.978 7.768 1.00 94.06 92 ARG A C 1
ATOM 713 O O . ARG A 1 92 ? 7.279 -2.948 8.077 1.00 94.06 92 ARG A O 1
ATOM 720 N N . LEU A 1 93 ? 8.946 -3.612 6.694 1.00 95.19 93 LEU A N 1
ATOM 721 C CA . LEU A 1 93 ? 8.103 -4.385 5.790 1.00 95.19 93 LEU A CA 1
ATOM 722 C C . LEU A 1 93 ? 7.557 -5.631 6.492 1.00 95.19 93 LEU A C 1
ATOM 724 O O . LEU A 1 93 ? 8.289 -6.415 7.096 1.00 95.19 93 LEU A O 1
ATOM 728 N N . ARG A 1 94 ? 6.241 -5.816 6.418 1.00 96.25 94 ARG A N 1
ATOM 729 C CA . ARG A 1 94 ? 5.531 -6.968 6.969 1.00 96.25 94 ARG A CA 1
ATOM 730 C C . ARG A 1 94 ? 4.570 -7.538 5.928 1.00 96.25 94 ARG A C 1
ATOM 732 O O . ARG A 1 94 ? 3.937 -6.779 5.193 1.00 96.25 94 ARG A O 1
ATOM 739 N N . PRO A 1 95 ? 4.408 -8.867 5.860 1.00 95.81 95 PRO A N 1
ATOM 740 C CA . PRO A 1 95 ? 3.385 -9.455 5.012 1.00 95.81 95 PRO A CA 1
ATOM 741 C C . PRO A 1 95 ? 1.999 -9.180 5.597 1.00 95.81 95 PRO A C 1
ATOM 743 O O . PRO A 1 95 ? 1.811 -9.181 6.820 1.00 95.81 95 PRO A O 1
ATOM 746 N N . LEU A 1 96 ? 1.013 -8.988 4.726 1.00 95.44 96 LEU A N 1
ATOM 747 C CA . LEU A 1 96 ? -0.387 -9.005 5.136 1.00 95.44 96 LEU A CA 1
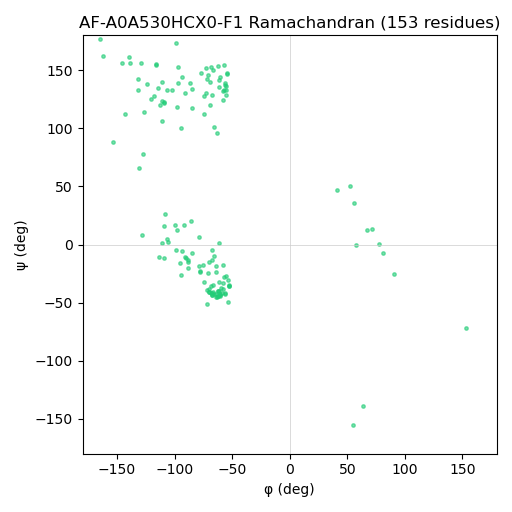ATOM 748 C C . LEU A 1 96 ? -0.766 -10.366 5.750 1.00 95.44 96 LEU A C 1
ATOM 750 O O . LEU A 1 96 ? -0.264 -11.414 5.328 1.00 95.44 96 LEU A O 1
ATOM 754 N N . PRO A 1 97 ? -1.639 -10.385 6.772 1.00 93.38 97 PRO A N 1
ATOM 755 C CA . PRO A 1 97 ? -2.000 -11.617 7.457 1.00 93.38 97 PRO A CA 1
ATOM 756 C C . PRO A 1 97 ? -2.886 -12.493 6.567 1.00 93.38 97 PRO A C 1
ATOM 758 O O . PRO A 1 97 ? -3.804 -12.004 5.915 1.00 93.38 97 PRO A O 1
ATOM 761 N N . LYS A 1 98 ? -2.687 -13.815 6.623 1.00 85.38 98 LYS A N 1
ATOM 762 C CA . LYS A 1 98 ? -3.401 -14.807 5.790 1.00 85.38 98 LYS A CA 1
ATOM 763 C C . LYS A 1 98 ? -4.935 -14.796 5.923 1.00 85.38 98 LYS A C 1
ATOM 765 O O . LYS A 1 98 ? -5.614 -15.348 5.071 1.00 85.38 98 LYS A O 1
ATOM 770 N N . GLY A 1 99 ? -5.486 -14.204 6.983 1.00 83.94 99 GLY A N 1
ATOM 771 C CA . GLY A 1 99 ? -6.926 -14.187 7.274 1.00 83.94 99 GLY A CA 1
ATOM 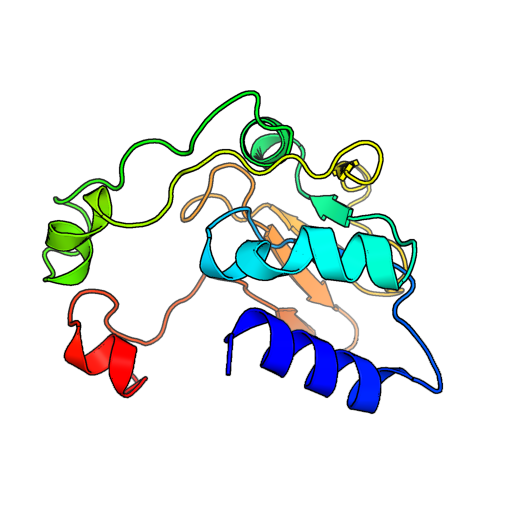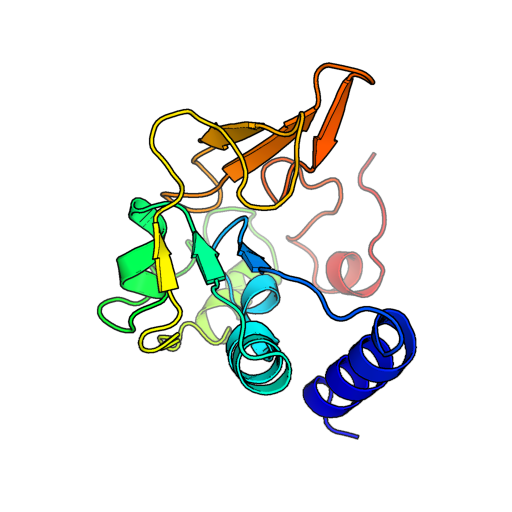772 C C . GLY A 1 99 ? -7.721 -13.070 6.592 1.00 83.94 99 GLY A C 1
ATOM 773 O O . GLY A 1 99 ? -8.773 -12.710 7.111 1.00 83.94 99 GLY A O 1
ATOM 774 N N . ALA A 1 100 ? -7.205 -12.477 5.510 1.00 85.75 100 ALA A N 1
ATOM 775 C CA . ALA A 1 100 ? -7.786 -11.332 4.799 1.00 85.75 100 ALA A CA 1
ATOM 776 C C . ALA A 1 100 ? -8.006 -10.063 5.649 1.00 85.75 100 ALA A C 1
ATOM 778 O O . ALA A 1 100 ? -8.465 -9.064 5.123 1.00 85.75 100 ALA A O 1
ATOM 779 N N . SER A 1 101 ? -7.685 -10.039 6.945 1.00 94.25 101 SER A N 1
ATOM 780 C CA . SER A 1 101 ? -7.886 -8.865 7.799 1.00 94.25 101 SER A CA 1
ATOM 781 C C . SER A 1 101 ? -6.819 -7.796 7.574 1.00 94.25 101 SER A C 1
ATOM 783 O O . SER A 1 101 ? -5.657 -8.100 7.308 1.00 94.25 101 SER A O 1
ATOM 785 N N . VAL A 1 102 ? -7.194 -6.525 7.720 1.00 94.75 102 VAL A N 1
ATOM 786 C CA . VAL A 1 102 ? -6.251 -5.406 7.592 1.00 94.75 102 VAL A CA 1
ATOM 787 C C . VAL A 1 102 ? -5.778 -4.956 8.984 1.00 94.75 102 VAL A C 1
ATOM 789 O O . VAL A 1 102 ? -6.603 -4.540 9.807 1.00 94.75 102 VAL A O 1
ATOM 792 N N . PRO A 1 103 ? -4.468 -5.033 9.299 1.00 93.88 103 PRO A N 1
ATOM 793 C CA . PRO A 1 103 ? -3.937 -4.598 10.590 1.00 93.88 103 PRO A CA 1
ATOM 794 C C . PRO A 1 103 ? -4.296 -3.143 10.913 1.00 93.88 103 PRO A C 1
ATOM 796 O O . PRO A 1 103 ? -4.078 -2.244 10.109 1.00 93.88 103 PRO A O 1
ATOM 799 N N . GLY A 1 104 ? -4.846 -2.903 12.106 1.00 91.00 104 GLY A N 1
ATOM 800 C CA . GLY A 1 104 ? -5.240 -1.559 12.545 1.00 91.00 104 GLY A CA 1
ATOM 801 C C . GLY A 1 104 ? -6.549 -1.031 11.943 1.00 91.00 104 GLY A C 1
ATOM 802 O O . GLY A 1 104 ? -6.964 0.067 12.306 1.00 91.00 104 GLY A O 1
ATOM 803 N N . MET A 1 105 ? -7.233 -1.803 11.089 1.00 92.94 105 MET A N 1
ATOM 804 C CA . MET A 1 105 ? -8.477 -1.396 10.423 1.00 92.94 105 MET A CA 1
ATOM 805 C C . MET A 1 105 ? -9.597 -2.437 10.635 1.00 92.94 105 MET A C 1
ATOM 807 O O . MET A 1 105 ? -9.894 -3.229 9.740 1.00 92.94 105 MET A O 1
ATOM 811 N N . PRO A 1 106 ? -10.251 -2.469 11.815 1.00 93.12 106 PRO A N 1
ATOM 812 C CA . PRO A 1 106 ? -11.348 -3.399 12.083 1.00 93.12 106 PRO A CA 1
ATOM 813 C C . PRO A 1 106 ? -12.484 -3.273 11.060 1.00 93.12 106 PRO A C 1
ATOM 815 O O . PRO A 1 106 ? -12.881 -2.167 10.693 1.00 93.12 106 PRO A O 1
ATOM 818 N N . GLY A 1 107 ? -13.015 -4.413 10.615 1.00 94.56 107 GLY A N 1
ATOM 819 C CA . GLY A 1 107 ? -14.079 -4.478 9.607 1.00 94.56 107 GLY A CA 1
ATOM 820 C C . GLY A 1 107 ? -13.604 -4.337 8.157 1.00 94.56 107 GLY A C 1
ATOM 821 O O . GLY A 1 107 ? -14.412 -4.544 7.256 1.00 94.56 107 GLY A O 1
ATOM 822 N N . TRP A 1 108 ? -12.324 -4.030 7.927 1.00 97.19 108 TRP A N 1
ATOM 823 C CA . TRP A 1 108 ? -11.724 -4.041 6.595 1.00 97.19 108 TRP A CA 1
ATOM 824 C C . TRP A 1 108 ? -11.065 -5.381 6.283 1.00 97.19 108 TRP A C 1
ATOM 826 O O . TRP A 1 108 ? -10.446 -6.016 7.147 1.00 97.19 108 TRP A O 1
ATOM 836 N N . GLN A 1 109 ? -11.165 -5.766 5.018 1.00 97.25 109 GLN A N 1
ATOM 837 C CA . GLN A 1 109 ? -10.547 -6.944 4.442 1.00 97.25 109 GLN A CA 1
ATOM 838 C C . GLN A 1 109 ? -9.680 -6.548 3.250 1.00 97.25 109 GLN A C 1
ATOM 840 O O . GLN A 1 109 ? -10.091 -5.719 2.445 1.00 97.25 109 GLN A O 1
ATOM 845 N N . TRP A 1 110 ? -8.494 -7.133 3.120 1.00 96.88 110 TRP A N 1
ATOM 846 C CA . TRP A 1 110 ? -7.721 -7.044 1.890 1.00 96.88 110 TRP A CA 1
ATOM 847 C C . TRP A 1 110 ? -8.156 -8.161 0.938 1.00 96.88 110 TRP A C 1
ATOM 849 O O . TRP A 1 110 ? -8.390 -9.298 1.350 1.00 96.88 110 TRP A O 1
ATOM 859 N N . LEU A 1 111 ? -8.270 -7.818 -0.338 1.00 95.62 111 LEU A N 1
ATOM 860 C CA . LEU A 1 111 ? -8.604 -8.715 -1.434 1.00 95.62 111 LEU A CA 1
ATOM 861 C C . LEU A 1 111 ? -7.426 -8.718 -2.401 1.00 95.62 111 LEU A C 1
ATOM 863 O O . LEU A 1 111 ? -6.994 -7.648 -2.823 1.00 95.62 111 LEU A O 1
ATOM 867 N N . HIS A 1 112 ? -6.911 -9.897 -2.751 1.00 95.06 112 HIS A N 1
ATOM 868 C CA . HIS A 1 112 ? -5.901 -10.009 -3.805 1.00 95.06 112 HIS A CA 1
ATOM 869 C C . HIS A 1 112 ? -6.552 -9.697 -5.153 1.00 95.06 112 HIS A C 1
ATOM 871 O O . HIS A 1 112 ? -7.515 -10.356 -5.547 1.00 95.06 112 HIS A O 1
ATOM 877 N N . THR A 1 113 ? -6.047 -8.673 -5.833 1.00 92.94 113 THR A N 1
ATOM 878 C CA . THR A 1 113 ? -6.558 -8.185 -7.119 1.00 92.94 113 THR A CA 1
ATOM 879 C C . THR A 1 113 ? -5.393 -8.027 -8.100 1.00 92.94 113 THR A C 1
ATOM 881 O O . THR A 1 113 ? -5.054 -6.904 -8.473 1.00 92.94 113 THR A O 1
ATOM 884 N N . PRO A 1 114 ? -4.742 -9.143 -8.497 1.00 89.50 114 PRO A N 1
ATOM 885 C CA . PRO A 1 114 ? -3.575 -9.108 -9.371 1.00 89.50 114 PRO A CA 1
ATOM 886 C C . PRO A 1 114 ? -3.942 -8.611 -10.773 1.00 89.50 114 PRO A C 1
ATOM 888 O O . PRO A 1 114 ? -5.052 -8.834 -11.259 1.00 89.50 114 PRO A O 1
ATOM 891 N N . GLY A 1 115 ? -2.985 -7.973 -11.442 1.00 85.50 115 GLY A N 1
ATOM 892 C CA . GLY A 1 115 ? -3.152 -7.424 -12.789 1.00 85.50 115 GLY A CA 1
ATOM 893 C C . GLY A 1 115 ? -2.210 -6.250 -13.002 1.00 85.50 115 GLY A C 1
ATOM 894 O O . GLY A 1 115 ? -1.201 -6.401 -13.680 1.00 85.50 115 GLY A O 1
ATOM 895 N N . HIS A 1 116 ? -2.505 -5.123 -12.345 1.00 85.25 116 HIS A N 1
ATOM 896 C CA . HIS A 1 116 ? -1.639 -3.934 -12.330 1.00 85.25 116 HIS A CA 1
ATOM 897 C C . HIS A 1 116 ? -0.254 -4.217 -11.734 1.00 85.25 116 HIS A C 1
ATOM 899 O O . HIS A 1 116 ? 0.760 -3.816 -12.289 1.00 85.25 116 HIS A O 1
ATOM 905 N N . ALA A 1 117 ? -0.218 -4.966 -10.630 1.00 86.75 117 ALA A N 1
ATOM 906 C CA . ALA A 1 117 ? 0.998 -5.519 -10.039 1.00 86.75 117 ALA A CA 1
ATOM 907 C C . ALA A 1 117 ? 0.740 -6.964 -9.556 1.00 86.75 117 ALA A C 1
ATOM 909 O O . ALA A 1 117 ? -0.421 -7.314 -9.296 1.00 86.75 117 ALA A O 1
ATOM 910 N N . PRO A 1 118 ? 1.775 -7.824 -9.436 1.00 90.56 118 PRO A N 1
ATOM 911 C CA . PRO A 1 118 ? 1.613 -9.235 -9.063 1.00 90.56 118 PRO A CA 1
ATOM 912 C C . PRO A 1 118 ? 0.879 -9.450 -7.732 1.00 90.56 118 PRO A C 1
ATOM 914 O O . PRO A 1 118 ? -0.001 -10.306 -7.626 1.00 90.56 118 PRO A O 1
ATOM 917 N N . GLY A 1 119 ? 1.197 -8.645 -6.723 1.00 92.00 119 GLY A N 1
ATOM 918 C CA . GLY A 1 119 ? 0.563 -8.652 -5.412 1.00 92.00 119 GLY A CA 1
ATOM 919 C C . GLY A 1 119 ? -0.331 -7.442 -5.165 1.00 92.00 119 GLY A C 1
ATOM 920 O O . GLY A 1 119 ? -0.524 -7.071 -4.010 1.00 92.00 119 GLY A O 1
ATOM 921 N N . HIS A 1 120 ? -0.882 -6.828 -6.215 1.00 95.00 120 HIS A N 1
ATOM 922 C CA . HIS A 1 120 ? -1.844 -5.744 -6.045 1.00 95.00 120 HIS A CA 1
ATOM 923 C C . HIS A 1 120 ? -3.044 -6.193 -5.188 1.00 95.00 120 HIS A C 1
ATOM 925 O O . HIS A 1 120 ? -3.557 -7.309 -5.335 1.00 95.00 120 HIS A O 1
ATOM 931 N N . ILE A 1 121 ? -3.504 -5.317 -4.291 1.00 96.56 121 ILE A N 1
ATOM 932 C CA . ILE A 1 121 ? -4.680 -5.549 -3.447 1.00 96.56 121 ILE A CA 1
ATOM 933 C C . ILE A 1 121 ? -5.681 -4.398 -3.506 1.00 96.56 121 ILE A C 1
ATOM 935 O O . ILE A 1 121 ? -5.333 -3.232 -3.690 1.00 96.56 121 ILE A O 1
ATOM 939 N N . SER A 1 122 ? -6.929 -4.729 -3.195 1.00 96.56 122 SER A N 1
ATOM 940 C CA . SER A 1 122 ? -7.989 -3.771 -2.878 1.00 96.56 122 SER A CA 1
ATOM 941 C C . SER A 1 122 ? -8.458 -3.968 -1.433 1.00 96.56 122 SER A C 1
ATOM 943 O O . SER A 1 122 ? -8.339 -5.064 -0.882 1.00 96.56 122 SER A O 1
ATOM 945 N N . LEU A 1 123 ? -8.998 -2.926 -0.796 1.00 97.12 123 LEU A N 1
ATOM 946 C CA . LEU A 1 123 ? -9.523 -3.001 0.572 1.00 97.12 123 LEU A CA 1
ATOM 947 C C . LEU A 1 123 ? -11.047 -2.900 0.560 1.00 97.12 123 LEU A C 1
ATOM 949 O O . LEU A 1 123 ? -11.601 -1.912 0.085 1.00 97.12 123 LEU A O 1
ATOM 953 N N . TRP A 1 124 ? -11.718 -3.901 1.112 1.00 96.75 124 TRP A N 1
ATOM 954 C CA . TRP A 1 124 ? -13.169 -4.004 1.186 1.00 96.75 124 TRP A CA 1
ATOM 955 C C . TRP A 1 124 ? -13.666 -3.849 2.619 1.00 96.75 124 TRP A C 1
ATOM 957 O O . TRP A 1 124 ? -13.078 -4.402 3.549 1.00 96.75 124 TRP A O 1
ATOM 967 N N . ARG A 1 125 ? -14.779 -3.143 2.806 1.00 97.12 125 ARG A N 1
ATOM 968 C CA . ARG A 1 125 ? -15.500 -3.090 4.078 1.00 97.12 125 ARG A CA 1
ATOM 969 C C . ARG A 1 125 ? -16.963 -3.451 3.868 1.00 97.12 125 ARG A C 1
ATOM 971 O O . ARG A 1 125 ? -17.727 -2.697 3.274 1.00 97.12 125 ARG A O 1
ATOM 978 N N . GLU A 1 126 ? -17.357 -4.580 4.445 1.00 95.31 126 GLU A N 1
ATOM 979 C CA . GLU A 1 126 ? -18.704 -5.143 4.295 1.00 95.31 126 GLU A CA 1
ATOM 980 C C . GLU A 1 126 ? -19.801 -4.224 4.857 1.00 95.31 126 GLU A C 1
ATOM 982 O O . GLU A 1 126 ? -20.857 -4.067 4.252 1.00 95.31 126 GLU A O 1
ATOM 987 N N . ALA A 1 127 ? -19.541 -3.582 6.003 1.00 97.00 127 ALA A N 1
ATOM 988 C CA . ALA A 1 127 ? -20.551 -2.850 6.773 1.00 97.00 127 ALA A CA 1
ATOM 989 C C . ALA A 1 127 ? -21.251 -1.725 5.988 1.00 97.00 127 ALA A C 1
ATOM 991 O O . ALA A 1 127 ? -22.426 -1.452 6.224 1.00 97.00 127 ALA A O 1
ATOM 992 N N . ASP A 1 128 ? -20.536 -1.074 5.073 1.00 96.81 128 ASP A N 1
ATOM 993 C CA . ASP A 1 128 ? -21.045 0.013 4.235 1.00 96.81 128 ASP A CA 1
ATOM 994 C C . ASP A 1 128 ? -20.786 -0.202 2.740 1.00 96.81 128 ASP A C 1
ATOM 996 O O . ASP A 1 128 ? -21.066 0.683 1.932 1.00 96.81 128 ASP A O 1
ATOM 1000 N N . ARG A 1 129 ? -20.307 -1.394 2.365 1.00 96.12 129 ARG A N 1
ATOM 1001 C CA . ARG A 1 129 ? -19.961 -1.767 0.991 1.00 96.12 129 ARG A CA 1
ATOM 1002 C C . ARG A 1 129 ? -18.945 -0.821 0.340 1.00 96.12 129 ARG A C 1
ATOM 1004 O O . ARG A 1 129 ? -19.032 -0.536 -0.855 1.00 96.12 129 ARG A O 1
ATOM 1011 N N . ALA A 1 130 ? -17.994 -0.317 1.126 1.00 96.31 130 ALA A N 1
ATOM 1012 C CA . ALA A 1 130 ? -16.926 0.543 0.632 1.00 96.31 130 ALA A CA 1
ATOM 1013 C C . ALA A 1 130 ? -15.758 -0.283 0.074 1.00 96.31 130 ALA A C 1
ATOM 1015 O O . ALA A 1 130 ? -15.273 -1.209 0.726 1.00 96.31 130 ALA A O 1
ATOM 1016 N N . LEU A 1 131 ? -15.268 0.106 -1.106 1.00 94.88 131 LEU A N 1
ATOM 1017 C CA . LEU A 1 131 ? -14.078 -0.460 -1.736 1.00 94.88 131 LEU A CA 1
ATOM 1018 C C . LEU A 1 131 ? -13.038 0.644 -1.960 1.00 94.88 131 LEU A C 1
ATOM 1020 O O . LEU A 1 131 ? -13.316 1.640 -2.624 1.00 94.88 131 LEU A O 1
ATOM 1024 N N . ILE A 1 132 ? -11.829 0.440 -1.444 1.00 95.06 132 ILE A N 1
ATOM 1025 C CA . ILE A 1 132 ? -10.633 1.159 -1.884 1.00 95.06 132 ILE A CA 1
ATOM 1026 C C . ILE A 1 132 ? -9.983 0.267 -2.934 1.00 95.06 132 ILE A C 1
ATOM 1028 O O . ILE A 1 132 ? -9.355 -0.736 -2.597 1.00 95.06 132 ILE A O 1
ATOM 1032 N N . ALA A 1 133 ? -10.196 0.595 -4.206 1.00 93.00 133 ALA A N 1
ATOM 1033 C CA . ALA A 1 133 ? -9.803 -0.270 -5.313 1.00 93.00 133 ALA A CA 1
ATOM 1034 C C . ALA A 1 133 ? -8.283 -0.343 -5.519 1.00 93.00 133 ALA A C 1
ATOM 1036 O O . ALA A 1 133 ? -7.815 -1.348 -6.045 1.00 93.00 133 ALA A O 1
ATOM 1037 N N . GLY A 1 134 ? -7.525 0.671 -5.088 1.00 89.75 134 GLY A N 1
ATOM 1038 C CA . GLY A 1 134 ? -6.168 0.866 -5.597 1.00 89.75 134 GLY A CA 1
ATOM 1039 C C . GLY A 1 134 ? -6.230 1.166 -7.094 1.00 89.75 134 GLY A C 1
ATOM 1040 O O . GLY A 1 134 ? -7.162 1.833 -7.541 1.00 89.75 134 GLY A O 1
ATOM 1041 N N . ASP A 1 135 ? -5.314 0.582 -7.852 1.00 87.25 135 ASP A N 1
ATOM 1042 C CA . ASP A 1 135 ? -5.192 0.784 -9.299 1.00 87.25 135 ASP A CA 1
ATOM 1043 C C . ASP A 1 135 ? -5.871 -0.346 -10.090 1.00 87.25 135 ASP A C 1
ATOM 1045 O O . ASP A 1 135 ? -5.722 -0.462 -11.302 1.00 87.25 135 ASP A O 1
ATOM 1049 N N . ALA A 1 136 ? -6.680 -1.179 -9.421 1.00 79.94 136 ALA A N 1
ATOM 1050 C CA . ALA A 1 136 ? -7.501 -2.194 -10.085 1.00 79.94 136 ALA A CA 1
ATOM 1051 C C . ALA A 1 136 ? -8.566 -1.592 -11.023 1.00 79.94 136 ALA A C 1
ATOM 1053 O O . ALA A 1 136 ? -9.123 -2.304 -11.858 1.00 79.94 136 ALA A O 1
ATOM 1054 N N . PHE A 1 137 ? -8.886 -0.305 -10.865 1.00 73.44 137 PHE A N 1
ATOM 1055 C CA . PHE A 1 137 ? -9.807 0.417 -11.732 1.00 73.44 137 PHE A CA 1
ATOM 1056 C C . PHE A 1 137 ? -9.314 1.850 -11.923 1.00 73.44 137 PHE A C 1
ATOM 1058 O O . PHE A 1 137 ? -9.327 2.645 -10.984 1.00 73.44 137 PHE A O 1
ATOM 1065 N N . ILE A 1 138 ? -8.901 2.171 -13.145 1.00 64.25 138 ILE A N 1
ATOM 1066 C CA . ILE A 1 138 ? -8.515 3.520 -13.556 1.00 64.25 138 ILE A CA 1
ATOM 1067 C C . ILE A 1 138 ? -9.620 4.095 -14.447 1.00 64.25 138 ILE A C 1
ATOM 1069 O O . ILE A 1 138 ? -10.126 3.419 -15.336 1.00 64.25 138 ILE A O 1
ATOM 1073 N N . THR A 1 139 ? -10.034 5.335 -14.183 1.00 52.12 139 THR A N 1
ATOM 1074 C CA . THR A 1 139 ? -11.057 6.057 -14.971 1.00 52.12 139 THR A CA 1
ATOM 1075 C C . THR A 1 139 ? -10.454 7.195 -15.786 1.00 52.12 139 THR A C 1
ATOM 1077 O O . THR A 1 139 ? -11.155 8.128 -16.159 1.00 52.12 139 THR A O 1
ATOM 1080 N N . THR A 1 140 ? -9.138 7.200 -15.957 1.00 48.88 140 THR A N 1
ATOM 1081 C CA . THR A 1 140 ? -8.388 8.253 -16.643 1.00 48.88 140 THR A CA 1
ATOM 1082 C C . THR A 1 140 ? -7.447 7.581 -17.625 1.00 48.88 140 THR A C 1
ATOM 1084 O O . THR A 1 140 ? -6.742 6.654 -17.218 1.00 48.88 140 THR A O 1
ATOM 1087 N N . GLY A 1 141 ? -7.401 8.065 -18.864 1.00 49.22 141 GLY A N 1
ATOM 1088 C CA . GLY A 1 141 ? -6.506 7.571 -19.901 1.00 49.22 141 GLY A CA 1
ATOM 1089 C C . GLY A 1 141 ? -5.060 7.797 -19.493 1.00 49.22 141 GLY A C 1
ATOM 1090 O O . GLY A 1 141 ? -4.494 8.875 -19.679 1.00 49.22 141 GLY A O 1
ATOM 1091 N N . GLN A 1 142 ? -4.428 6.776 -18.913 1.00 49.84 142 GLN A N 1
ATOM 1092 C CA . GLN A 1 142 ? -3.011 6.838 -18.543 1.00 49.84 142 GLN A CA 1
ATOM 1093 C C . GLN A 1 142 ? -2.102 6.903 -19.780 1.00 49.84 142 GLN A C 1
ATOM 1095 O O . GLN A 1 142 ? -0.904 7.131 -19.669 1.00 49.84 142 GLN A O 1
ATOM 1100 N N . GLU A 1 143 ? -2.685 6.797 -20.970 1.00 45.62 143 GLU A N 1
ATOM 1101 C CA . GLU A 1 143 ? -2.017 6.792 -22.263 1.00 45.62 143 GLU A CA 1
ATOM 1102 C C . GLU A 1 143 ? -1.596 8.200 -22.715 1.00 45.62 143 GLU A C 1
ATOM 1104 O O . GLU A 1 143 ? -0.645 8.380 -23.483 1.00 45.62 143 GLU A O 1
ATOM 1109 N N . SER A 1 144 ? -2.256 9.241 -22.214 1.00 46.56 144 SER A N 1
ATOM 1110 C CA . SER A 1 144 ? -1.996 10.624 -22.603 1.00 46.56 144 SER A CA 1
ATOM 1111 C C . SER A 1 144 ? -1.319 11.386 -21.467 1.00 46.56 144 SER A C 1
ATOM 1113 O O . SER A 1 144 ? -1.879 11.563 -20.388 1.00 46.56 144 SER A O 1
ATOM 1115 N N . ALA A 1 145 ? -0.122 11.932 -21.721 1.00 48.91 145 ALA A N 1
ATOM 1116 C CA . ALA A 1 145 ? 0.558 12.823 -20.770 1.00 48.91 145 ALA A CA 1
ATOM 1117 C C . ALA A 1 145 ? -0.319 14.022 -20.363 1.00 48.91 145 ALA A C 1
ATOM 1119 O O . ALA A 1 145 ? -0.153 14.580 -19.280 1.00 48.91 145 ALA A O 1
ATOM 1120 N N . TYR A 1 146 ? -1.241 14.425 -21.244 1.00 45.56 146 TYR A N 1
ATOM 1121 C CA . TYR A 1 146 ? -2.207 15.473 -20.962 1.00 45.56 146 TYR A CA 1
ATOM 1122 C C . TYR A 1 146 ? -3.258 14.987 -19.960 1.00 45.56 146 TYR A C 1
ATOM 1124 O O . TYR A 1 146 ? -3.435 15.626 -18.931 1.00 45.56 146 TYR A O 1
ATOM 1132 N N . GLU A 1 147 ? -3.887 13.835 -20.185 1.00 46.75 147 GLU A N 1
ATOM 1133 C CA . GLU A 1 147 ? -4.949 13.307 -19.312 1.00 46.75 147 GLU A CA 1
ATOM 1134 C C . GLU A 1 147 ? -4.435 12.915 -17.926 1.00 46.75 147 GLU A C 1
ATOM 1136 O O . GLU A 1 147 ? -5.109 13.192 -16.935 1.00 46.75 147 GLU A O 1
ATOM 1141 N N . VAL A 1 148 ? -3.201 12.408 -17.830 1.00 52.03 148 VAL A N 1
ATOM 1142 C CA . VAL A 1 148 ? -2.507 12.204 -16.546 1.00 52.03 148 VAL A CA 1
ATOM 1143 C C . VAL A 1 148 ? -2.290 13.529 -15.808 1.00 52.03 148 VAL A C 1
ATOM 1145 O O . VAL A 1 148 ? -2.477 13.601 -14.594 1.00 52.03 148 VAL A O 1
ATOM 1148 N N .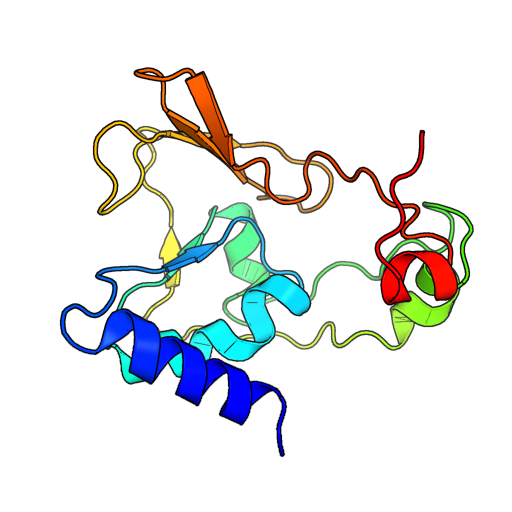 ALA A 1 149 ? -1.936 14.600 -16.525 1.00 53.19 149 ALA A N 1
ATOM 1149 C CA . ALA A 1 149 ? -1.693 15.910 -15.923 1.00 53.19 149 ALA A CA 1
ATOM 1150 C C . ALA A 1 149 ? -2.980 16.642 -15.506 1.00 53.19 149 ALA A C 1
ATOM 1152 O O . ALA A 1 149 ? -2.959 17.386 -14.524 1.00 53.19 149 ALA A O 1
ATOM 1153 N N . VAL A 1 150 ? -4.092 16.457 -16.228 1.00 57.38 150 VAL A N 1
ATOM 1154 C CA . VAL A 1 150 ? -5.383 17.093 -15.900 1.00 57.38 150 VAL A CA 1
ATOM 1155 C C . VAL A 1 150 ? -6.367 16.191 -15.148 1.00 57.38 150 VAL A C 1
ATOM 1157 O O . VAL A 1 150 ? -7.415 16.690 -14.745 1.00 57.38 150 VAL A O 1
ATOM 1160 N N . GLN A 1 151 ? -6.044 14.910 -14.925 1.00 45.81 151 GLN A N 1
ATOM 1161 C CA . GLN A 1 151 ? -6.948 13.895 -14.360 1.00 45.81 151 GLN A CA 1
ATOM 1162 C C . GLN A 1 151 ? -8.372 13.997 -14.927 1.00 45.81 151 GLN A C 1
ATOM 1164 O O . GLN A 1 151 ? -9.361 14.025 -14.190 1.00 45.81 151 GLN A O 1
ATOM 1169 N N . GLN A 1 15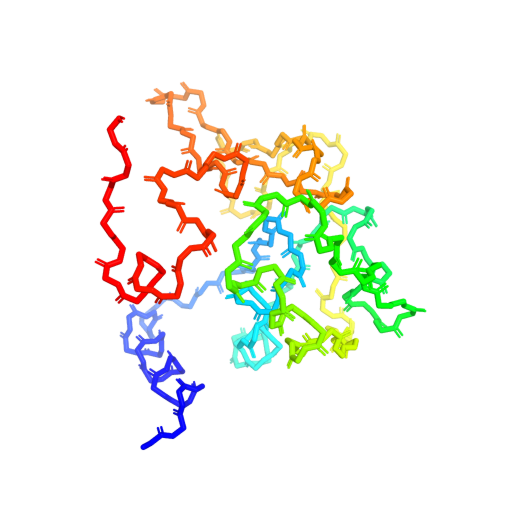2 ? -8.487 14.126 -16.250 1.00 42.72 152 GLN A N 1
ATOM 1170 C CA . GLN A 1 152 ? -9.797 14.143 -16.891 1.00 42.72 152 GLN A CA 1
ATOM 1171 C C . GLN A 1 152 ? -10.367 12.725 -16.912 1.00 42.72 152 GLN A C 1
ATOM 1173 O O . GLN A 1 152 ? -9.699 11.786 -17.333 1.00 42.72 152 GLN A O 1
ATOM 1178 N N . LEU A 1 153 ? -11.601 12.595 -16.418 1.00 39.12 153 LEU A N 1
ATOM 1179 C CA . LEU A 1 153 ? -12.383 11.364 -16.477 1.00 39.12 153 LEU A CA 1
ATOM 1180 C C . LEU A 1 153 ? -12.551 10.932 -17.937 1.00 39.12 153 LEU A C 1
ATOM 1182 O O . LEU A 1 153 ? -13.087 11.696 -18.741 1.00 39.12 153 LEU A O 1
ATOM 1186 N N . GLU A 1 154 ? -12.150 9.707 -18.250 1.00 43.97 154 GLU A N 1
ATOM 1187 C CA . GLU A 1 154 ? -12.641 9.009 -19.431 1.00 43.97 154 GLU A CA 1
ATOM 1188 C C . GLU A 1 154 ? -14.094 8.588 -19.176 1.00 43.97 154 GLU A C 1
ATOM 1190 O O . GLU A 1 154 ? -14.428 8.059 -18.111 1.00 43.97 154 GLU A O 1
ATOM 1195 N N . MET A 1 155 ? -14.965 8.906 -20.138 1.00 41.81 155 MET A N 1
ATOM 1196 C CA . MET A 1 155 ? -16.380 8.513 -20.151 1.00 41.81 155 MET A CA 1
ATOM 1197 C C . MET A 1 155 ? -16.586 7.245 -20.964 1.00 41.81 155 MET A C 1
ATOM 1199 O O . MET A 1 155 ? -16.039 7.187 -22.088 1.00 41.81 155 MET A O 1
#

Foldseek 3Di:
DPPLVVVVVVLCVVQVVHHDQEAEALAQFCVRCVNVLVSCVVRVHAYEFAPQRVCQAQQVDFDDQQQLPPLVAPCSVCSVVGPSGRHRSDPRYDYDDPVQDDPPDPQKGWDQQDDVHRRGIWIAHPVVGDIRRPVSDQQFRPRYPVRVVVVDGDD

Secondary structure (DSSP, 8-state):
--HHHHHHHHHHHHHTTS--S-EE-S---HHHHTTHHHHHHHHT--EEE-GGGHHHHBSS-PPPPP-TTSS-SHHHHHGGGS--PPPB-GGGEEEPPTTSBPTT-TTEE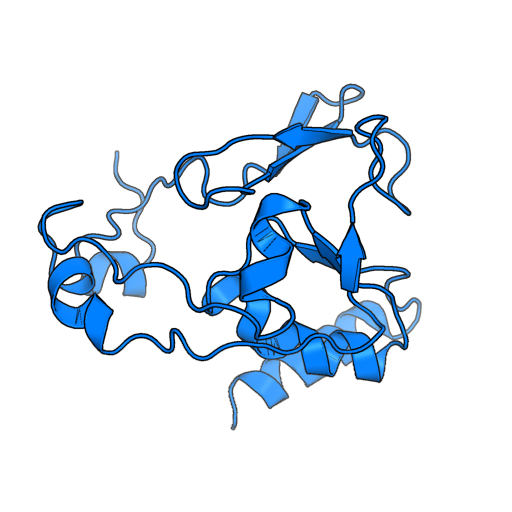EEE--SSSTT-EEEEETTTTEEE-GGGS--S-TT-HHHHHHTPPP-

Solvent-accessible surface area (backbone atoms only — not comparable to full-atom values): 8980 Å² total; per-residue (Å²): 128,61,67,64,58,54,51,51,51,51,52,48,69,75,27,65,95,58,67,68,80,55,44,79,47,38,49,72,53,53,93,71,41,74,54,46,58,62,5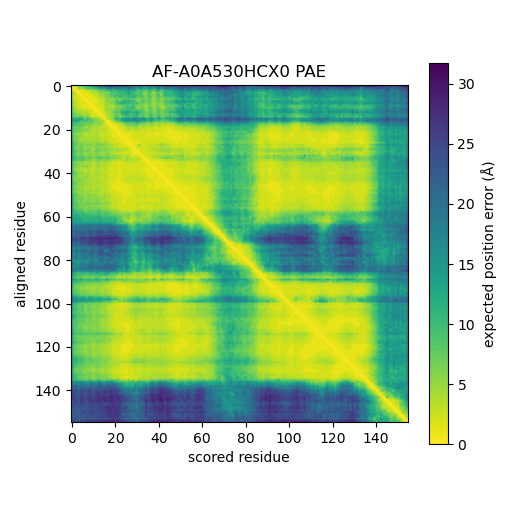2,32,61,72,62,70,27,43,35,31,32,38,68,70,35,40,46,38,39,62,44,78,34,56,71,77,79,71,58,49,80,57,78,72,20,60,38,30,69,50,40,87,74,52,74,59,68,55,40,65,43,64,94,32,59,40,65,58,55,93,81,35,50,39,87,97,38,90,74,33,30,52,38,88,47,61,74,88,37,84,25,14,30,24,42,38,25,74,92,78,68,47,69,50,50,58,76,76,65,75,56,44,51,66,27,37,67,63,33,60,72,66,64,45,72,60,131

Mean predicted aligned error: 9.88 Å

Nearest PDB structures (foldseek):
  2zzi-assembly1_A  TM=7.551E-01  e=1.081E-06  Thermus thermophilus HB8
  7ev5-assembly1_A  TM=7.369E-01  e=6.152E-06  Shouchella lehensis G1
  7luu-assembly1_A  TM=6.456E-01  e=1.116E-04  Sphingobium indicum B90A
  6auf-assembly1_B  TM=6.392E-01  e=2.579E-04  Novosphingobium pentaromativorans US6-1
  6dq2-assembly1_A  TM=5.291E-01  e=1.670E-03  Cronobacter sakazakii

Sequence (155 aa):
ANVEEQHRQRCAVTFRPRPPSAIILTHGHFDHVGTVLELAKMWDVPVYAHPDEHPYLDGTASYPPPDPWVGGGLMALLSPLFPCGPIDLDTRLRPLPKGASVPGMPGWQWLHTPGHAPGHISLWREADRALIAGDAFITTGQESAYEVAVQQLEM